Protein AF-K9VTH2-F1 (afdb_monomer_lite)

Radius of gyration: 32.6 Å; chains: 1; bounding box: 68×69×77 Å

Structure (mmCIF, N/CA/C/O backbone):
data_AF-K9VTH2-F1
#
_entry.id   AF-K9VTH2-F1
#
loop_
_atom_site.group_PDB
_atom_site.id
_atom_site.type_symbol
_atom_site.label_atom_id
_atom_site.label_alt_id
_atom_site.label_comp_id
_atom_site.label_asym_id
_atom_site.label_entity_id
_atom_site.label_seq_id
_atom_site.pdbx_PDB_ins_code
_atom_site.Cartn_x
_atom_site.Cartn_y
_atom_site.Cartn_z
_atom_site.occupancy
_atom_site.B_iso_or_equiv
_atom_site.auth_seq_id
_atom_site.auth_comp_id
_atom_site.auth_asym_id
_atom_site.auth_atom_id
_atom_site.pdbx_PDB_model_num
ATOM 1 N N . MET A 1 1 ? 12.287 -15.071 36.350 1.00 42.66 1 MET A N 1
ATOM 2 C CA . MET A 1 1 ? 11.070 -15.326 35.559 1.00 42.66 1 MET A CA 1
ATOM 3 C C . MET A 1 1 ? 11.214 -14.499 34.303 1.00 42.66 1 MET A C 1
ATOM 5 O O . MET A 1 1 ? 11.153 -13.283 34.395 1.00 42.66 1 MET A O 1
ATOM 9 N N . SER A 1 2 ? 11.591 -15.133 33.197 1.00 47.66 2 SER A N 1
ATOM 10 C CA . SER A 1 2 ? 11.733 -14.452 31.912 1.00 47.66 2 SER A CA 1
ATOM 11 C C . SER A 1 2 ? 10.401 -14.589 31.190 1.00 47.66 2 SER A C 1
ATOM 13 O O . SER A 1 2 ? 10.044 -15.702 30.808 1.00 47.66 2 SER A O 1
ATOM 15 N N . ASP A 1 3 ? 9.664 -13.488 31.058 1.00 52.22 3 ASP A N 1
ATOM 16 C CA . ASP A 1 3 ? 8.477 -13.422 30.209 1.00 52.22 3 ASP A CA 1
ATOM 17 C C . ASP A 1 3 ? 8.924 -13.571 28.755 1.00 52.22 3 ASP A C 1
ATOM 19 O O . ASP A 1 3 ? 9.390 -12.627 28.111 1.00 52.22 3 ASP A O 1
ATOM 23 N N . ASN A 1 4 ? 8.836 -14.798 28.250 1.00 54.97 4 ASN A N 1
ATOM 24 C CA . ASN A 1 4 ? 9.002 -15.089 26.840 1.00 54.97 4 ASN A CA 1
ATOM 25 C C . ASN A 1 4 ? 7.705 -14.644 26.153 1.00 54.97 4 ASN A C 1
ATOM 27 O O . ASN A 1 4 ? 6.733 -15.389 26.071 1.00 54.97 4 ASN A O 1
ATOM 31 N N . ASN A 1 5 ? 7.651 -13.370 25.763 1.00 57.94 5 ASN A N 1
ATOM 32 C CA . ASN A 1 5 ? 6.557 -12.824 24.970 1.00 57.94 5 ASN A CA 1
ATOM 33 C C . ASN A 1 5 ? 6.723 -13.346 23.536 1.00 57.94 5 ASN A C 1
ATOM 35 O O . ASN A 1 5 ? 7.287 -12.664 22.674 1.00 57.94 5 ASN A O 1
ATOM 39 N N . ASP A 1 6 ? 6.342 -14.607 23.330 1.00 64.50 6 ASP A N 1
ATOM 40 C CA . ASP A 1 6 ? 6.371 -15.277 22.036 1.00 64.50 6 ASP A CA 1
ATOM 41 C C . ASP A 1 6 ? 5.442 -14.514 21.091 1.00 64.50 6 ASP A C 1
ATOM 43 O O . ASP A 1 6 ? 4.217 -14.600 21.158 1.00 64.50 6 ASP A O 1
ATOM 47 N N . LYS A 1 7 ? 6.043 -13.684 20.234 1.00 79.69 7 LYS A N 1
ATOM 48 C CA . LYS A 1 7 ? 5.313 -12.922 19.226 1.00 79.69 7 LYS A CA 1
ATOM 49 C C . LYS A 1 7 ? 4.701 -13.914 18.251 1.00 79.69 7 LYS A C 1
ATOM 51 O O . LYS A 1 7 ? 5.417 -14.592 17.517 1.00 79.69 7 LYS A O 1
ATOM 56 N N . GLU A 1 8 ? 3.378 -13.985 18.244 1.00 85.94 8 GLU A N 1
ATOM 57 C CA . GLU A 1 8 ? 2.646 -14.802 17.291 1.00 85.94 8 GLU A CA 1
ATOM 58 C C . GLU A 1 8 ? 2.930 -14.307 15.866 1.00 85.94 8 GLU A C 1
ATOM 60 O O . GLU A 1 8 ? 2.750 -13.131 15.533 1.00 85.94 8 GLU A O 1
ATOM 65 N N . HIS A 1 9 ? 3.427 -15.210 15.024 1.00 84.88 9 HIS A N 1
ATOM 66 C CA . HIS A 1 9 ? 3.698 -14.934 13.622 1.00 84.88 9 HIS A CA 1
ATOM 67 C C . HIS A 1 9 ? 2.533 -15.436 12.774 1.00 84.88 9 HIS A C 1
ATOM 69 O O . HIS A 1 9 ? 2.236 -16.627 12.760 1.00 84.88 9 HIS A O 1
ATOM 75 N N . ILE A 1 10 ? 1.914 -14.533 12.017 1.00 88.94 10 ILE A N 1
ATOM 76 C CA . ILE A 1 10 ? 0.899 -14.887 11.023 1.00 88.94 10 ILE A CA 1
ATOM 77 C C . ILE A 1 10 ? 1.591 -15.009 9.664 1.00 88.94 10 ILE A C 1
ATOM 79 O O . ILE A 1 10 ? 2.158 -14.034 9.167 1.00 88.94 10 ILE A O 1
ATOM 83 N N . ASP A 1 11 ? 1.542 -16.201 9.066 1.00 89.25 11 ASP A N 1
ATOM 84 C CA . ASP A 1 11 ? 2.015 -16.431 7.698 1.00 89.25 11 ASP A CA 1
ATOM 85 C C . ASP A 1 11 ? 0.850 -16.337 6.704 1.00 89.25 11 ASP A C 1
ATOM 87 O O . ASP A 1 11 ? -0.188 -16.981 6.860 1.00 89.25 11 ASP A O 1
ATOM 91 N N . PHE A 1 12 ? 1.034 -15.531 5.660 1.00 87.50 12 PHE A N 1
ATOM 92 C CA . PHE A 1 12 ? 0.091 -15.383 4.558 1.00 87.50 12 PHE A CA 1
ATOM 93 C C . PHE A 1 12 ? 0.833 -15.578 3.238 1.00 87.50 12 PHE A C 1
ATOM 95 O O . PHE A 1 12 ? 1.715 -14.795 2.871 1.00 87.50 12 PHE A O 1
ATOM 102 N N . ARG A 1 13 ? 0.449 -16.618 2.490 1.00 89.88 13 ARG A N 1
ATOM 103 C CA . ARG A 1 13 ? 1.102 -16.987 1.233 1.00 89.88 13 ARG A CA 1
ATOM 104 C C . ARG A 1 13 ? 0.181 -16.763 0.041 1.00 89.88 13 ARG A C 1
ATOM 106 O O . ARG A 1 13 ? -0.764 -17.513 -0.174 1.00 89.88 13 ARG A O 1
ATOM 113 N N . LEU A 1 14 ? 0.535 -15.790 -0.794 1.00 87.12 14 LEU A N 1
ATOM 114 C CA . LEU A 1 14 ? -0.140 -15.507 -2.058 1.00 87.12 14 LEU A CA 1
ATOM 115 C C . LEU A 1 14 ? 0.760 -15.887 -3.241 1.00 87.12 14 LEU A C 1
ATOM 117 O O . LEU A 1 14 ? 1.930 -15.507 -3.289 1.00 87.12 14 LEU A O 1
ATOM 121 N N . ARG A 1 15 ? 0.218 -16.635 -4.208 1.00 90.75 15 ARG A N 1
ATOM 122 C CA . ARG A 1 15 ? 0.888 -16.948 -5.481 1.00 90.75 15 ARG A CA 1
ATOM 123 C C . ARG A 1 15 ? 0.076 -16.348 -6.623 1.00 90.75 15 ARG A C 1
ATOM 125 O O . ARG A 1 15 ? -1.057 -16.760 -6.838 1.00 90.75 15 ARG A O 1
ATOM 132 N N . LEU A 1 16 ? 0.664 -15.404 -7.353 1.00 89.12 16 LEU A N 1
ATOM 133 C CA . LEU A 1 16 ? 0.041 -14.761 -8.511 1.00 89.12 16 LEU A CA 1
ATOM 134 C C . LEU A 1 16 ? 0.778 -15.161 -9.791 1.00 89.12 16 LEU A C 1
ATOM 136 O O . LEU A 1 16 ? 2.008 -15.166 -9.829 1.00 89.12 16 LEU A O 1
ATOM 140 N N . ARG A 1 17 ? 0.018 -15.489 -10.837 1.00 93.12 17 ARG A N 1
ATOM 141 C CA . ARG A 1 17 ? 0.509 -15.677 -12.207 1.00 93.12 17 ARG A CA 1
ATOM 142 C C . ARG A 1 17 ? -0.405 -14.891 -13.131 1.00 93.12 17 ARG A C 1
ATOM 144 O O . ARG A 1 17 ? -1.566 -15.252 -13.275 1.00 93.12 17 ARG A O 1
ATOM 151 N N . LEU A 1 18 ? 0.114 -13.813 -13.704 1.00 93.81 18 LEU A N 1
ATOM 152 C CA . LEU A 1 18 ? -0.629 -12.919 -14.588 1.00 93.81 18 LEU A CA 1
ATOM 153 C C . LEU A 1 18 ? 0.081 -12.841 -15.937 1.00 93.81 18 LEU A C 1
ATOM 155 O O . LEU A 1 18 ? 1.290 -13.069 -16.023 1.00 93.81 18 LEU A O 1
ATOM 159 N N . LEU A 1 19 ? -0.678 -12.536 -16.985 1.00 94.38 19 LEU A N 1
ATOM 160 C CA . LEU A 1 19 ? -0.121 -12.315 -18.314 1.00 94.38 19 LEU A CA 1
ATOM 161 C C . LEU A 1 19 ? 0.687 -11.012 -18.311 1.00 94.38 19 LEU A C 1
ATOM 163 O O . LEU A 1 19 ? 0.231 -9.993 -17.801 1.00 94.38 19 LEU A O 1
ATOM 167 N N . ALA A 1 20 ? 1.892 -11.035 -18.883 1.00 92.56 20 ALA A N 1
ATOM 168 C CA . ALA A 1 20 ? 2.832 -9.913 -18.800 1.00 92.56 20 ALA A CA 1
ATOM 169 C C . ALA A 1 20 ? 2.332 -8.627 -19.485 1.00 92.56 20 ALA A C 1
ATOM 171 O O . ALA A 1 20 ? 2.772 -7.534 -19.141 1.00 92.56 20 ALA A O 1
ATOM 172 N N . ASN A 1 21 ? 1.419 -8.756 -20.448 1.00 95.12 21 ASN A N 1
ATOM 173 C CA . ASN A 1 21 ? 0.879 -7.655 -21.240 1.00 95.12 21 ASN A CA 1
ATOM 174 C C . ASN A 1 21 ? -0.372 -6.995 -20.632 1.00 95.12 21 ASN A C 1
ATOM 176 O O . ASN A 1 21 ? -0.936 -6.105 -21.265 1.00 95.12 21 ASN A O 1
ATOM 180 N N . THR A 1 22 ? -0.819 -7.403 -19.440 1.00 97.69 22 THR A N 1
ATOM 181 C CA . THR A 1 22 ? -1.899 -6.702 -18.727 1.00 97.69 22 THR A CA 1
ATOM 182 C C . THR A 1 22 ? -1.333 -5.654 -17.775 1.00 97.69 22 THR A C 1
ATOM 184 O O . THR A 1 22 ? -0.158 -5.700 -17.402 1.00 97.69 22 THR A O 1
ATOM 187 N N . HIS A 1 23 ? -2.167 -4.706 -17.343 1.00 96.94 23 HIS A N 1
ATOM 188 C CA . HIS A 1 23 ? -1.759 -3.695 -16.363 1.00 96.94 23 HIS A CA 1
ATOM 189 C C . HIS A 1 23 ? -1.250 -4.330 -15.063 1.00 96.94 23 HIS A C 1
ATOM 191 O O . HIS A 1 23 ? -0.242 -3.895 -14.507 1.00 96.94 23 HIS A O 1
ATOM 197 N N . GLU A 1 24 ? -1.890 -5.404 -14.611 1.00 96.12 24 GLU A N 1
ATOM 198 C CA . GLU A 1 24 ? -1.469 -6.153 -13.432 1.00 96.12 24 GLU A CA 1
ATOM 199 C C . GLU A 1 24 ? -0.143 -6.888 -13.673 1.00 96.12 24 GLU A C 1
ATOM 201 O O . GLU A 1 24 ? 0.712 -6.916 -12.787 1.00 96.12 24 GLU A O 1
ATOM 206 N N . GLY A 1 25 ? 0.067 -7.434 -14.877 1.00 96.75 25 GLY A N 1
ATOM 207 C CA . GLY A 1 25 ? 1.342 -8.022 -15.292 1.00 96.75 25 GLY A CA 1
ATOM 208 C C . GLY A 1 25 ? 2.498 -7.020 -15.251 1.00 96.75 25 GLY A C 1
ATOM 209 O O . GLY A 1 25 ? 3.578 -7.339 -14.743 1.00 96.75 25 GLY A O 1
ATOM 210 N N . VAL A 1 26 ? 2.259 -5.783 -15.698 1.00 97.12 26 VAL A N 1
ATOM 211 C CA . VAL A 1 26 ? 3.229 -4.679 -15.604 1.00 97.12 26 VAL A CA 1
ATOM 212 C C . VAL A 1 26 ? 3.534 -4.343 -14.141 1.00 97.12 26 VAL A C 1
ATOM 214 O O . VAL A 1 26 ? 4.705 -4.216 -13.779 1.00 97.12 26 VAL A O 1
ATOM 217 N N . VAL A 1 27 ? 2.517 -4.268 -13.275 1.00 96.12 27 VAL A N 1
ATOM 218 C CA . VAL A 1 27 ? 2.705 -4.026 -11.832 1.00 96.12 27 VAL A CA 1
ATOM 219 C C . VAL A 1 27 ? 3.523 -5.143 -11.180 1.00 96.12 27 VAL A C 1
ATOM 221 O O . VAL A 1 27 ? 4.469 -4.856 -10.446 1.00 96.12 27 VAL A O 1
ATOM 224 N N . LEU A 1 28 ? 3.212 -6.412 -11.462 1.00 95.31 28 LEU A N 1
ATOM 225 C CA . LEU A 1 28 ? 3.972 -7.542 -10.919 1.00 95.31 28 LEU A CA 1
ATOM 226 C C . LEU A 1 28 ? 5.415 -7.567 -11.426 1.00 95.31 28 LEU A C 1
ATOM 228 O O . LEU A 1 28 ? 6.326 -7.883 -10.656 1.00 95.31 28 LEU A O 1
ATOM 232 N N . SER A 1 29 ? 5.636 -7.201 -12.689 1.00 95.56 29 SER A N 1
ATOM 233 C CA . SER A 1 29 ? 6.977 -7.092 -13.268 1.00 95.56 29 SER A CA 1
ATOM 234 C C . SER A 1 29 ? 7.784 -5.987 -12.584 1.00 95.56 29 SER A C 1
ATOM 236 O O . SER A 1 29 ? 8.916 -6.227 -12.164 1.00 95.56 29 SER A O 1
ATOM 238 N N . TYR A 1 30 ? 7.177 -4.812 -12.380 1.00 95.75 30 TYR A N 1
ATOM 239 C CA . TYR A 1 30 ? 7.782 -3.708 -11.632 1.00 95.75 30 TYR A CA 1
ATOM 240 C C . TYR A 1 30 ? 8.120 -4.112 -10.194 1.00 95.75 30 TYR A C 1
ATOM 242 O O . TYR A 1 30 ? 9.241 -3.903 -9.741 1.00 95.75 30 TYR A O 1
ATOM 250 N N . LEU A 1 31 ? 7.185 -4.740 -9.476 1.00 94.94 31 LEU A N 1
ATOM 251 C CA . LEU A 1 31 ? 7.437 -5.211 -8.115 1.00 94.94 31 LEU A CA 1
ATOM 252 C C . LEU A 1 31 ? 8.587 -6.220 -8.086 1.00 94.94 31 LEU A C 1
ATOM 254 O O . LEU A 1 31 ? 9.454 -6.117 -7.222 1.00 94.94 31 LEU A O 1
ATOM 258 N N . SER A 1 32 ? 8.636 -7.148 -9.040 1.00 93.00 32 SER A N 1
ATOM 259 C CA . SER A 1 32 ? 9.702 -8.153 -9.124 1.00 93.00 32 SER A CA 1
ATOM 260 C C . SER A 1 32 ? 11.079 -7.528 -9.376 1.00 93.00 32 SER A C 1
ATOM 262 O O . SER A 1 32 ? 12.071 -8.010 -8.831 1.00 93.00 32 SER A O 1
ATOM 264 N N . SER A 1 33 ? 11.151 -6.424 -10.130 1.00 96.31 33 SER A N 1
ATOM 265 C CA . SER A 1 33 ? 12.417 -5.742 -10.428 1.00 96.31 33 SER A CA 1
ATOM 266 C C . SER A 1 33 ? 13.004 -4.963 -9.243 1.00 96.31 33 SER A C 1
ATOM 268 O O . SER A 1 33 ? 14.193 -4.662 -9.256 1.00 96.31 33 SER A O 1
ATOM 270 N N . GLN A 1 34 ? 12.206 -4.628 -8.221 1.00 93.88 34 GLN A N 1
ATOM 271 C CA . GLN A 1 34 ? 12.678 -3.913 -7.020 1.00 93.88 34 GLN A CA 1
ATOM 272 C C . GLN A 1 34 ? 13.385 -4.830 -6.002 1.00 93.88 34 GLN A C 1
ATOM 274 O O . GLN A 1 34 ? 14.014 -4.349 -5.060 1.00 93.88 34 GLN A O 1
ATOM 279 N N . GLY A 1 35 ? 13.283 -6.151 -6.173 1.00 94.12 35 GLY A N 1
ATOM 280 C CA . GLY A 1 35 ? 13.799 -7.138 -5.227 1.00 94.12 35 GLY A CA 1
ATOM 281 C C . GLY A 1 35 ? 12.863 -7.384 -4.039 1.00 94.12 35 GLY A C 1
ATOM 282 O O . GLY A 1 35 ? 12.140 -6.504 -3.576 1.00 94.12 35 GLY A O 1
ATOM 283 N N . SER A 1 36 ? 12.905 -8.606 -3.500 1.00 91.94 36 SER A N 1
ATOM 284 C CA . SER A 1 36 ? 11.861 -9.148 -2.615 1.00 91.94 36 SER A CA 1
ATOM 285 C C . SER A 1 36 ? 11.551 -8.316 -1.371 1.00 91.94 36 SER A C 1
ATOM 287 O O . SER A 1 36 ? 10.427 -8.364 -0.879 1.00 91.94 36 SER A O 1
ATOM 289 N N . ARG A 1 37 ? 12.535 -7.598 -0.819 1.00 94.19 37 ARG A N 1
ATOM 290 C CA . ARG A 1 37 ? 12.334 -6.751 0.364 1.00 94.19 37 ARG A CA 1
ATOM 291 C C . ARG A 1 37 ? 11.527 -5.501 0.013 1.00 94.19 37 ARG A C 1
ATOM 293 O O . ARG A 1 37 ? 10.475 -5.287 0.601 1.00 94.19 37 ARG A O 1
ATOM 300 N N . ALA A 1 38 ? 11.971 -4.739 -0.986 1.00 94.69 38 ALA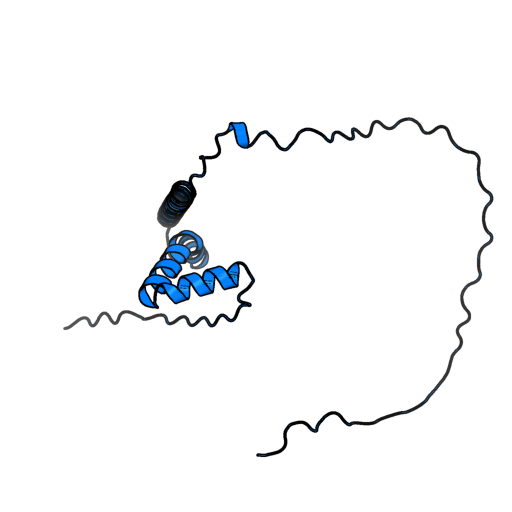 A N 1
ATOM 301 C CA . ALA A 1 38 ? 11.307 -3.506 -1.398 1.00 94.69 38 ALA A CA 1
ATOM 302 C C . ALA A 1 38 ? 9.885 -3.765 -1.922 1.00 94.69 38 ALA A C 1
ATOM 304 O O . ALA A 1 38 ? 8.963 -3.019 -1.596 1.00 94.69 38 ALA A O 1
ATOM 305 N N . SER A 1 39 ? 9.671 -4.856 -2.667 1.00 94.06 39 SER A N 1
ATOM 306 C CA . SER A 1 39 ? 8.328 -5.238 -3.125 1.00 94.06 39 SER A CA 1
ATOM 307 C C . SER A 1 39 ? 7.390 -5.526 -1.953 1.00 94.06 39 SER A C 1
ATOM 309 O O . SER A 1 39 ? 6.243 -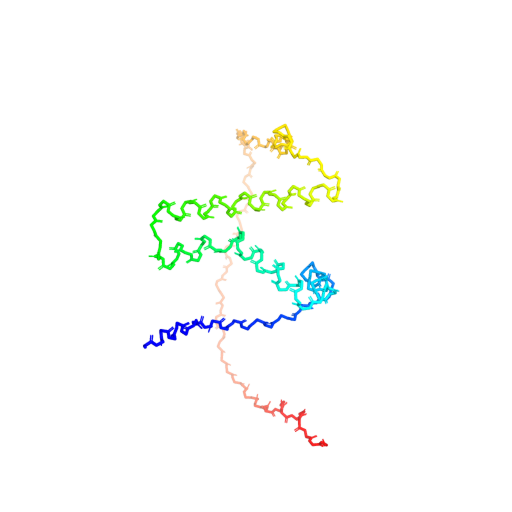5.087 -1.967 1.00 94.06 39 SER A O 1
ATOM 311 N N . LYS A 1 40 ? 7.868 -6.251 -0.928 1.00 94.12 40 LYS A N 1
ATOM 312 C CA . LYS A 1 40 ? 7.083 -6.543 0.281 1.00 94.12 40 LYS A CA 1
ATOM 313 C C . LYS A 1 40 ? 6.735 -5.269 1.035 1.00 94.12 40 LYS A C 1
ATOM 315 O O . LYS A 1 40 ? 5.583 -5.112 1.423 1.00 94.12 40 LYS A O 1
ATOM 320 N N . ASP A 1 41 ? 7.692 -4.360 1.191 1.00 95.50 41 ASP A N 1
ATOM 321 C CA . ASP A 1 41 ? 7.464 -3.088 1.875 1.00 95.50 41 ASP A CA 1
ATOM 322 C C . ASP A 1 41 ? 6.394 -2.254 1.148 1.00 95.50 41 ASP A C 1
ATOM 324 O O . ASP A 1 41 ? 5.469 -1.752 1.787 1.00 95.50 41 ASP A O 1
ATOM 328 N N . LEU A 1 42 ? 6.440 -2.192 -0.190 1.00 95.00 42 LEU A N 1
ATOM 329 C CA . LEU A 1 42 ? 5.415 -1.523 -1.002 1.00 95.00 42 LEU A CA 1
ATOM 330 C C . LEU A 1 42 ? 4.031 -2.171 -0.865 1.00 95.00 42 LEU A C 1
ATOM 332 O O . LEU A 1 42 ? 3.035 -1.465 -0.697 1.00 95.00 42 LEU A O 1
ATOM 336 N N . ILE A 1 43 ? 3.957 -3.505 -0.919 1.00 95.06 43 ILE A N 1
ATOM 337 C CA . ILE A 1 43 ? 2.695 -4.243 -0.753 1.00 95.06 43 ILE A CA 1
ATOM 338 C C . ILE A 1 43 ? 2.115 -3.980 0.640 1.00 95.06 43 ILE A C 1
ATOM 340 O O . ILE A 1 43 ? 0.942 -3.634 0.760 1.00 95.06 43 ILE A O 1
ATOM 344 N N . LEU A 1 44 ? 2.931 -4.091 1.691 1.00 95.62 44 LEU A N 1
ATOM 345 C CA . LEU A 1 44 ? 2.499 -3.838 3.065 1.00 95.62 44 LEU A CA 1
ATOM 346 C C . LEU A 1 44 ? 2.042 -2.393 3.259 1.00 95.62 44 LEU A C 1
ATOM 348 O O . LEU A 1 44 ? 1.050 -2.159 3.946 1.00 95.62 44 LEU A O 1
ATOM 352 N N . GLN A 1 45 ? 2.716 -1.427 2.635 1.00 96.12 45 GLN A N 1
ATOM 353 C CA . GLN A 1 45 ? 2.287 -0.034 2.670 1.00 96.12 45 GLN A CA 1
ATOM 354 C C . GLN A 1 45 ? 0.903 0.138 2.029 1.00 96.12 45 GLN A C 1
ATOM 356 O O . GLN A 1 4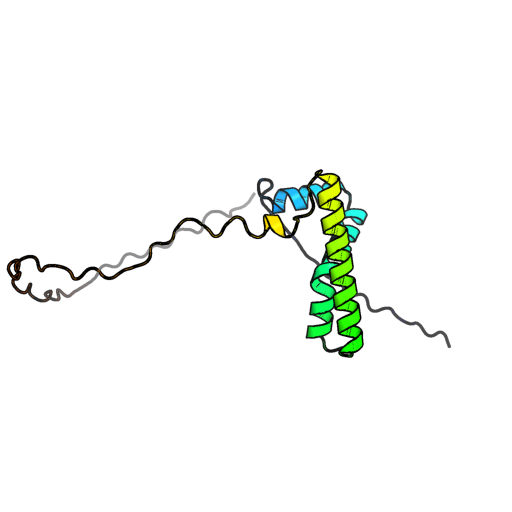5 ? 0.042 0.786 2.619 1.00 96.12 45 GLN A O 1
ATOM 361 N N . PHE A 1 46 ? 0.654 -0.477 0.869 1.00 96.31 46 PHE A N 1
ATOM 362 C CA . PHE A 1 46 ? -0.660 -0.428 0.221 1.00 96.31 46 PHE A CA 1
ATOM 363 C C . PHE A 1 46 ? -1.752 -1.086 1.071 1.00 96.31 46 PHE A C 1
ATOM 365 O O . PHE A 1 46 ? -2.821 -0.508 1.260 1.00 96.31 46 PHE A O 1
ATOM 372 N N . LEU A 1 47 ? -1.473 -2.261 1.641 1.00 96.50 47 LEU A N 1
ATOM 373 C CA . LEU A 1 47 ? -2.408 -2.944 2.535 1.00 96.50 47 LEU A CA 1
ATOM 374 C C . LEU A 1 47 ? -2.734 -2.094 3.770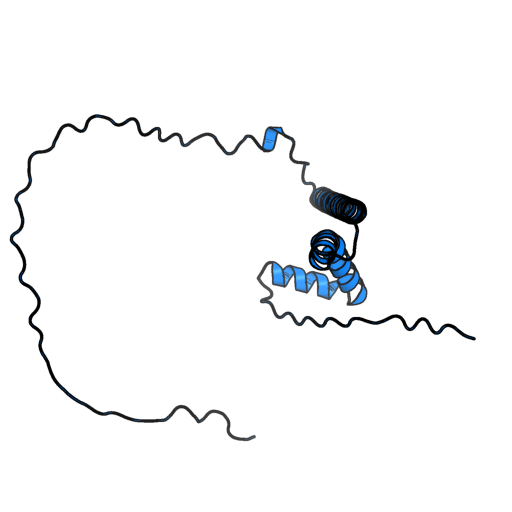 1.00 96.50 47 LEU A C 1
ATOM 376 O O . LEU A 1 47 ? -3.890 -2.037 4.178 1.00 96.50 47 LEU A O 1
ATOM 380 N N . ARG A 1 48 ? -1.754 -1.378 4.333 1.00 96.44 48 ARG A N 1
ATOM 381 C CA . ARG A 1 48 ? -2.000 -0.450 5.446 1.00 96.44 48 ARG A CA 1
ATOM 382 C C . ARG A 1 48 ? -2.915 0.703 5.045 1.00 96.44 48 ARG A C 1
ATOM 384 O O . ARG A 1 48 ? -3.881 0.959 5.744 1.00 96.44 48 ARG A O 1
ATOM 391 N N . MET A 1 49 ? -2.650 1.347 3.910 1.00 97.56 49 MET A N 1
ATOM 392 C CA . MET A 1 49 ? -3.440 2.500 3.452 1.00 97.56 49 MET A CA 1
ATOM 393 C C . MET A 1 49 ? -4.871 2.133 3.036 1.00 97.56 49 MET A C 1
ATOM 395 O O . MET A 1 49 ? -5.769 2.957 3.159 1.00 97.56 49 MET A O 1
ATOM 399 N N . CYS A 1 50 ? -5.092 0.924 2.513 1.00 97.19 50 CYS A N 1
ATOM 400 C CA . CYS A 1 50 ? -6.367 0.573 1.878 1.00 97.19 50 CYS A CA 1
ATOM 401 C C . CYS A 1 50 ? -7.184 -0.473 2.648 1.00 97.19 50 CYS A C 1
ATOM 403 O O . CYS A 1 50 ? -8.404 -0.511 2.512 1.00 97.19 50 CYS A O 1
ATOM 405 N N . VAL A 1 51 ? -6.533 -1.358 3.409 1.00 97.75 51 VAL A N 1
ATOM 406 C CA . VAL A 1 51 ? -7.164 -2.575 3.954 1.00 97.75 51 VAL A CA 1
ATOM 407 C C . VAL A 1 51 ? -7.180 -2.587 5.481 1.00 97.75 51 VAL A C 1
ATOM 409 O O . VAL A 1 51 ? -8.149 -3.069 6.060 1.00 97.75 51 VAL A O 1
ATOM 412 N N . LEU A 1 52 ? -6.166 -2.028 6.148 1.00 97.56 52 LEU A N 1
ATOM 413 C CA . LEU A 1 52 ? -6.064 -2.020 7.614 1.00 97.56 52 LEU A CA 1
ATOM 414 C C . LEU A 1 52 ? -7.323 -1.513 8.347 1.00 97.56 52 LEU A C 1
ATOM 416 O O . LEU A 1 52 ? -7.798 -2.236 9.225 1.00 97.56 52 LEU A O 1
ATOM 420 N N . PRO A 1 53 ? -7.920 -0.350 8.003 1.00 97.88 53 PRO A N 1
ATOM 421 C CA . PRO A 1 53 ? -9.126 0.109 8.695 1.00 97.88 53 PRO A CA 1
ATOM 422 C C . PRO A 1 53 ? -10.313 -0.839 8.479 1.00 97.88 53 PRO A C 1
ATOM 424 O O . PRO A 1 53 ? -11.112 -1.053 9.387 1.00 97.88 53 PRO A O 1
ATOM 427 N N . LEU A 1 54 ? -10.417 -1.466 7.302 1.00 98.06 54 LEU A N 1
ATOM 428 C CA . LEU A 1 54 ? -11.470 -2.443 7.014 1.00 98.06 54 LEU A CA 1
ATOM 429 C C . LEU A 1 54 ? -11.276 -3.727 7.828 1.00 98.06 54 LEU A C 1
ATOM 431 O O . LEU A 1 54 ? -12.246 -4.269 8.353 1.00 98.06 54 LEU A O 1
ATOM 435 N N . ALA A 1 55 ? -10.027 -4.177 7.971 1.00 97.88 55 ALA A N 1
ATOM 436 C CA . ALA A 1 55 ? -9.685 -5.355 8.755 1.00 97.88 55 ALA A CA 1
ATOM 437 C C . ALA A 1 55 ? -10.030 -5.165 10.241 1.00 97.88 55 ALA A C 1
ATOM 439 O O . ALA A 1 55 ? -10.688 -6.029 10.817 1.00 97.88 55 ALA A O 1
ATOM 440 N N . HIS A 1 56 ? -9.671 -4.023 10.839 1.00 98.19 56 HIS A N 1
ATOM 441 C CA . HIS A 1 56 ? -10.043 -3.709 12.225 1.00 98.19 56 HIS A CA 1
ATOM 442 C C . HIS A 1 56 ? -11.555 -3.572 12.407 1.00 98.19 56 HIS A C 1
ATOM 444 O O . HIS A 1 56 ? -12.121 -4.140 13.338 1.00 98.19 56 HIS A O 1
ATOM 450 N N . LYS A 1 57 ? -12.239 -2.904 11.468 1.00 98.00 57 LYS A N 1
ATOM 451 C CA . LYS A 1 57 ? -13.703 -2.801 11.495 1.00 98.00 57 LYS A CA 1
ATOM 452 C C . LYS A 1 57 ? -14.381 -4.173 11.468 1.00 98.00 57 LYS A C 1
ATOM 454 O O . LYS A 1 57 ? -15.355 -4.384 12.180 1.00 98.00 57 LYS A O 1
ATOM 459 N N . GLN A 1 58 ? -13.890 -5.093 10.638 1.00 98.12 58 GLN A N 1
ATOM 460 C CA . GLN A 1 58 ? -14.444 -6.444 10.534 1.00 98.12 58 GLN A CA 1
ATOM 461 C C . GLN A 1 58 ? -14.121 -7.299 11.763 1.00 98.12 58 GLN A C 1
ATOM 463 O O . GLN A 1 58 ? -14.950 -8.101 12.185 1.00 98.12 58 GLN A O 1
ATOM 468 N N . LYS A 1 59 ? -12.916 -7.147 12.317 1.00 97.50 59 LYS A N 1
ATOM 469 C CA . LYS A 1 59 ? -12.475 -7.887 13.499 1.00 97.50 59 LYS A CA 1
ATOM 470 C C . LYS A 1 59 ? -13.180 -7.412 14.775 1.00 97.50 59 LYS A C 1
ATOM 472 O O . LYS A 1 59 ? -13.372 -8.222 15.676 1.00 97.50 59 LYS A O 1
ATOM 477 N N . GLY A 1 60 ? -13.580 -6.138 14.835 1.00 96.94 60 GLY A N 1
ATOM 478 C CA . GLY A 1 60 ? -14.262 -5.547 15.988 1.00 96.94 60 GLY A CA 1
ATOM 479 C C . GLY A 1 60 ? -13.366 -5.450 17.223 1.00 96.94 60 GLY A C 1
ATOM 480 O O . GLY A 1 60 ? -13.856 -5.564 18.341 1.00 96.94 60 GLY A O 1
ATOM 481 N N . ASP A 1 61 ? -12.051 -5.310 17.023 1.00 96.69 61 ASP A N 1
ATOM 482 C CA . ASP A 1 61 ? -11.051 -5.320 18.095 1.00 96.69 61 ASP A CA 1
ATOM 483 C C . ASP A 1 61 ? -10.676 -3.931 18.628 1.00 96.69 61 ASP A C 1
ATOM 485 O O . ASP A 1 61 ? -9.883 -3.847 19.562 1.00 96.69 61 ASP A O 1
ATOM 489 N N . LEU A 1 62 ? -11.242 -2.863 18.061 1.00 97.19 62 LEU A N 1
ATOM 490 C CA . LEU A 1 62 ? -10.973 -1.472 18.431 1.00 97.19 62 LEU A CA 1
ATOM 491 C C . LEU A 1 62 ? -12.259 -0.728 18.794 1.00 97.19 62 LEU A C 1
ATOM 493 O O . LEU A 1 62 ? -13.341 -1.077 18.317 1.00 97.19 62 LEU A O 1
ATOM 497 N N . SER A 1 63 ? -12.120 0.333 19.592 1.00 98.12 63 SER A N 1
ATOM 498 C CA . SER A 1 63 ? -13.191 1.314 19.806 1.00 98.12 63 SER A CA 1
ATOM 499 C C . SER A 1 63 ? -13.489 2.126 18.537 1.00 98.12 63 SER A C 1
ATOM 501 O O . SER A 1 63 ? -12.667 2.208 17.618 1.00 98.12 63 SER A O 1
ATOM 503 N N . ASP A 1 64 ? -14.659 2.767 18.493 1.00 98.06 64 ASP A N 1
ATOM 504 C CA . ASP A 1 64 ? -15.068 3.605 17.360 1.00 98.06 64 ASP A CA 1
ATOM 505 C C . ASP A 1 64 ? -14.107 4.787 17.144 1.00 98.06 64 ASP A C 1
ATOM 507 O O . ASP A 1 64 ? -13.770 5.127 16.004 1.00 98.06 64 ASP A O 1
ATOM 511 N N . GLU A 1 65 ? -13.619 5.396 18.227 1.00 98.25 65 GLU A N 1
ATOM 512 C CA . GLU A 1 65 ? -12.636 6.478 18.183 1.00 98.25 65 GLU A CA 1
ATOM 513 C C . GLU A 1 65 ? -11.291 6.017 17.604 1.00 98.25 65 GLU A C 1
ATOM 515 O O . GLU A 1 65 ? -10.753 6.678 16.711 1.00 98.25 65 GLU A O 1
ATOM 520 N N . GLU A 1 66 ? -10.760 4.880 18.061 1.00 98.25 66 GLU A N 1
ATOM 521 C CA . GLU A 1 66 ? -9.505 4.313 17.543 1.00 98.25 66 GLU A CA 1
ATOM 522 C C . GLU A 1 66 ? -9.631 3.935 16.065 1.00 98.25 66 GLU A C 1
ATOM 524 O O . GLU A 1 66 ? -8.760 4.263 15.254 1.00 98.25 66 GLU A O 1
ATOM 529 N N . LEU A 1 67 ? -10.748 3.307 15.687 1.00 98.44 67 LEU A N 1
ATOM 530 C CA . LEU A 1 67 ? -11.019 2.948 14.300 1.00 98.44 67 LEU A CA 1
ATOM 531 C C . LEU A 1 67 ? -11.081 4.190 13.401 1.00 98.44 67 LEU A C 1
ATOM 533 O O . LEU A 1 67 ? -10.554 4.175 12.284 1.00 98.44 67 LEU A O 1
ATOM 537 N N . LYS A 1 68 ? -11.690 5.281 13.885 1.00 98.44 68 LYS A N 1
ATOM 538 C CA . LYS A 1 68 ? -11.745 6.558 13.165 1.00 98.44 68 LYS A CA 1
ATOM 539 C C . LYS A 1 68 ? -10.353 7.152 12.956 1.00 98.44 68 LYS A C 1
ATOM 541 O O . LYS A 1 68 ? -10.085 7.652 11.864 1.00 98.44 68 LYS A O 1
ATOM 546 N N . ILE A 1 69 ? -9.479 7.085 13.960 1.00 98.38 69 ILE A N 1
ATOM 547 C CA . ILE A 1 69 ? -8.090 7.555 13.846 1.00 98.38 69 ILE A CA 1
ATOM 548 C C . ILE A 1 69 ? -7.352 6.758 12.766 1.00 98.38 69 ILE A C 1
ATOM 550 O O . ILE A 1 69 ? -6.839 7.354 11.821 1.00 98.38 69 ILE A O 1
ATOM 554 N N . ILE A 1 70 ? -7.387 5.423 12.831 1.00 98.25 70 ILE A N 1
ATOM 555 C CA . ILE A 1 70 ? -6.718 4.561 11.839 1.00 98.25 70 ILE A CA 1
ATOM 556 C C . ILE A 1 70 ? -7.258 4.814 10.428 1.00 98.25 70 ILE A C 1
ATOM 558 O O . ILE A 1 70 ? -6.492 4.846 9.461 1.00 98.25 70 ILE A O 1
ATOM 562 N N . ALA A 1 71 ? -8.573 5.001 10.285 1.00 98.25 71 ALA A N 1
ATOM 563 C CA . ALA A 1 71 ? -9.183 5.306 8.997 1.00 98.25 71 ALA A CA 1
ATOM 564 C C . ALA A 1 71 ? -8.699 6.651 8.431 1.00 98.25 71 ALA A C 1
ATOM 566 O O . ALA A 1 71 ? -8.368 6.720 7.248 1.00 98.25 71 ALA A O 1
ATOM 567 N N . LEU A 1 72 ? -8.612 7.696 9.262 1.00 98.38 72 LEU A N 1
ATOM 568 C CA . LEU A 1 72 ? -8.099 9.006 8.848 1.00 98.38 72 LEU A CA 1
ATOM 569 C C . LEU A 1 72 ? -6.627 8.932 8.430 1.00 98.38 72 LEU A C 1
ATOM 571 O O . LEU A 1 72 ? -6.288 9.382 7.339 1.00 98.38 72 LEU A O 1
ATOM 575 N N . GLU A 1 73 ? -5.777 8.284 9.228 1.00 98.25 73 GLU A N 1
ATOM 576 C CA . GLU A 1 73 ? -4.358 8.100 8.893 1.00 98.25 73 GLU A CA 1
ATOM 577 C C . GLU A 1 73 ? -4.169 7.330 7.578 1.00 98.25 73 GLU A C 1
ATOM 579 O O . GLU A 1 73 ? -3.295 7.650 6.766 1.00 98.25 73 GLU A O 1
ATOM 584 N N . SER A 1 74 ? -5.018 6.328 7.341 1.00 98.19 74 SER A N 1
ATOM 585 C CA . SER A 1 74 ? -5.020 5.541 6.106 1.00 98.19 74 SER A CA 1
ATOM 586 C C . SER A 1 74 ? -5.388 6.399 4.890 1.00 98.19 74 SER A C 1
ATOM 588 O O . SER A 1 74 ? -4.707 6.333 3.861 1.00 98.19 74 SER A O 1
ATOM 590 N N . CYS A 1 75 ? -6.410 7.254 5.020 1.00 98.25 75 CYS A N 1
ATOM 591 C CA . CYS A 1 75 ? -6.794 8.226 3.994 1.00 98.25 75 CYS A CA 1
ATOM 592 C C . CYS A 1 75 ? -5.674 9.236 3.715 1.00 98.25 75 CYS A C 1
ATOM 594 O O . CYS A 1 75 ? -5.299 9.417 2.556 1.00 98.25 75 CYS A O 1
ATOM 596 N N . ASP A 1 76 ? -5.086 9.835 4.751 1.00 97.94 76 ASP A N 1
ATOM 597 C CA . ASP A 1 76 ? -3.997 10.808 4.608 1.00 97.94 76 ASP A CA 1
ATOM 598 C C . ASP A 1 76 ? -2.787 10.195 3.890 1.00 97.94 76 ASP A C 1
ATOM 600 O O . ASP A 1 76 ? -2.199 10.793 2.980 1.00 97.94 76 ASP A O 1
ATOM 604 N N . ALA A 1 77 ? -2.420 8.964 4.251 1.00 97.25 77 ALA A N 1
ATOM 605 C CA . ALA A 1 77 ? -1.345 8.233 3.595 1.00 97.25 77 ALA A CA 1
ATOM 606 C C . ALA A 1 77 ? -1.656 7.957 2.110 1.00 97.25 77 ALA A C 1
ATOM 608 O O . ALA A 1 77 ? -0.782 8.147 1.252 1.00 97.25 77 ALA A O 1
ATOM 609 N N . LEU A 1 78 ? -2.899 7.583 1.786 1.00 97.12 78 LEU A N 1
ATOM 610 C CA . LEU A 1 78 ? -3.342 7.381 0.406 1.00 97.12 78 LEU A CA 1
ATOM 611 C C . LEU A 1 78 ? -3.302 8.686 -0.404 1.00 97.12 78 LEU A C 1
ATOM 613 O O . LEU A 1 78 ? -2.800 8.702 -1.532 1.00 97.12 78 LEU A O 1
ATOM 617 N N . GLU A 1 79 ? -3.762 9.797 0.170 1.00 96.31 79 GLU A N 1
ATOM 618 C CA . GLU A 1 79 ? -3.699 11.115 -0.462 1.00 96.31 79 GLU A CA 1
ATOM 619 C C . GLU A 1 79 ? -2.260 11.562 -0.719 1.00 96.31 79 GLU A C 1
ATOM 621 O O . GLU A 1 79 ? -1.942 12.067 -1.803 1.00 96.31 79 GLU A O 1
ATOM 626 N N . ASN A 1 80 ? -1.369 11.335 0.248 1.00 96.06 80 ASN A N 1
ATOM 627 C CA . ASN A 1 80 ? 0.058 11.600 0.103 1.00 96.06 80 ASN A CA 1
ATOM 628 C C . ASN A 1 80 ? 0.658 10.777 -1.043 1.00 96.06 80 ASN A C 1
ATOM 630 O O . ASN A 1 80 ? 1.404 11.318 -1.868 1.00 96.06 80 ASN A O 1
ATOM 634 N N . ARG A 1 81 ? 0.287 9.496 -1.162 1.00 95.69 81 ARG A N 1
ATOM 635 C CA . ARG A 1 81 ? 0.734 8.645 -2.271 1.00 95.69 81 ARG A CA 1
ATOM 636 C C . ARG A 1 81 ? 0.191 9.125 -3.616 1.00 95.69 81 ARG A C 1
ATOM 638 O O . ARG A 1 81 ? 0.948 9.186 -4.585 1.00 95.69 81 ARG A O 1
ATOM 645 N N . ALA A 1 82 ? -1.078 9.521 -3.677 1.00 95.38 82 ALA A N 1
ATOM 646 C CA . ALA A 1 82 ? -1.673 10.089 -4.882 1.00 95.38 82 ALA A CA 1
ATOM 647 C C . ALA A 1 82 ? -0.987 11.404 -5.289 1.00 95.38 82 ALA A C 1
ATOM 649 O O . ALA A 1 82 ? -0.754 11.640 -6.473 1.00 95.38 82 ALA A O 1
ATOM 650 N N . ARG A 1 83 ? -0.624 12.259 -4.323 1.00 95.25 83 ARG A N 1
ATOM 651 C CA . ARG A 1 83 ? 0.148 13.485 -4.577 1.00 95.25 83 ARG A CA 1
ATOM 652 C C . ARG A 1 83 ? 1.528 13.168 -5.146 1.00 95.25 83 ARG A C 1
ATOM 654 O O . ARG A 1 83 ? 1.904 13.772 -6.140 1.00 95.25 83 ARG A O 1
ATOM 661 N N . TYR A 1 84 ? 2.231 12.189 -4.578 1.00 95.31 84 TYR A N 1
ATOM 662 C CA . TYR A 1 84 ? 3.522 11.738 -5.100 1.00 95.31 84 TYR A CA 1
ATOM 663 C C . TYR A 1 84 ? 3.429 11.268 -6.559 1.00 95.31 84 TYR A C 1
ATOM 665 O O . TYR A 1 84 ? 4.239 11.685 -7.381 1.00 95.31 84 TYR A O 1
ATOM 673 N N . ILE A 1 85 ? 2.420 10.456 -6.897 1.00 95.81 85 ILE A N 1
ATOM 674 C CA . ILE A 1 85 ? 2.188 10.006 -8.279 1.00 95.81 85 ILE A CA 1
ATOM 675 C C . ILE A 1 85 ? 1.946 11.213 -9.190 1.00 95.81 85 ILE A C 1
ATOM 677 O O . ILE A 1 85 ? 2.582 11.325 -10.232 1.00 95.81 85 ILE A O 1
ATOM 681 N N . ARG A 1 86 ? 1.093 12.162 -8.783 1.00 95.62 86 ARG A N 1
ATOM 682 C CA . ARG A 1 86 ? 0.865 13.386 -9.564 1.00 95.62 86 ARG A CA 1
ATOM 683 C C . ARG A 1 86 ? 2.161 14.149 -9.824 1.00 95.62 86 ARG A C 1
ATOM 685 O O . ARG A 1 86 ? 2.432 14.474 -10.971 1.00 95.62 86 ARG A O 1
ATOM 692 N N . THR A 1 87 ? 2.984 14.362 -8.797 1.00 96.00 87 THR A N 1
ATOM 693 C CA . THR A 1 87 ? 4.286 15.025 -8.944 1.00 96.00 87 THR A CA 1
ATOM 694 C C . THR A 1 87 ? 5.207 14.265 -9.898 1.00 96.00 87 THR A C 1
ATOM 696 O O . THR A 1 87 ? 5.821 14.882 -10.761 1.00 96.00 87 THR A O 1
ATOM 699 N N . LEU A 1 88 ? 5.281 12.936 -9.776 1.00 96.50 88 LEU A N 1
ATOM 700 C CA . LEU A 1 88 ? 6.140 12.094 -10.614 1.00 96.50 88 LEU A CA 1
ATOM 701 C C . LEU A 1 88 ? 5.770 12.178 -12.102 1.00 96.50 88 LEU A C 1
ATOM 703 O O . LEU A 1 88 ? 6.651 12.136 -12.955 1.00 96.50 88 LEU A O 1
ATOM 707 N N . PHE A 1 89 ? 4.478 12.310 -12.403 1.00 96.62 89 PHE A N 1
ATOM 708 C CA . PHE A 1 89 ? 3.956 12.370 -13.769 1.00 96.62 89 PHE A CA 1
ATOM 709 C C . PHE A 1 89 ? 3.614 13.794 -14.239 1.00 96.62 89 PHE A C 1
ATOM 711 O O . PHE A 1 89 ? 3.018 13.947 -15.301 1.00 96.62 89 PHE A O 1
ATOM 718 N N . GLY A 1 90 ? 3.959 14.834 -13.470 1.00 95.38 90 GLY A N 1
ATOM 719 C CA . GLY A 1 90 ? 3.640 16.225 -13.817 1.00 95.38 90 GLY A CA 1
ATOM 720 C C . GLY A 1 90 ? 2.137 16.508 -13.949 1.00 95.38 90 GLY A C 1
ATOM 721 O O . GLY A 1 90 ? 1.741 17.359 -14.738 1.00 95.38 90 GLY A O 1
ATOM 722 N N . LEU A 1 91 ? 1.291 15.779 -13.216 1.00 93.31 91 LEU A N 1
ATOM 723 C CA . LEU A 1 91 ? -0.163 15.919 -13.277 1.00 93.31 91 LEU A CA 1
ATOM 724 C C . LEU A 1 91 ? -0.632 17.049 -12.359 1.00 93.31 91 LEU A C 1
ATOM 726 O O . LEU A 1 91 ? -0.304 17.079 -11.169 1.00 93.31 91 LEU A O 1
ATOM 730 N N . GLU A 1 92 ? -1.469 17.939 -12.885 1.00 87.38 92 GLU A N 1
ATOM 731 C CA . GLU A 1 92 ? -2.105 18.979 -12.082 1.00 87.38 92 GLU A CA 1
ATOM 732 C C . GLU A 1 92 ? -3.093 18.380 -11.069 1.00 87.38 92 GLU A C 1
ATOM 734 O O . GLU A 1 92 ? -3.707 17.325 -11.278 1.00 87.38 92 GLU A O 1
ATOM 739 N N . LYS A 1 93 ? -3.260 19.056 -9.926 1.00 80.81 93 LYS A N 1
ATOM 740 C CA . LYS A 1 93 ? -4.332 18.703 -8.992 1.00 80.81 93 LYS A CA 1
ATOM 741 C C . LYS A 1 93 ? -5.656 19.076 -9.666 1.00 80.81 93 LYS A C 1
ATOM 743 O O . LYS A 1 93 ? -5.774 20.225 -10.084 1.00 80.81 93 LYS A O 1
ATOM 748 N N . PRO A 1 94 ? -6.653 18.174 -9.723 1.00 72.56 94 PRO A N 1
ATOM 749 C CA . PRO A 1 94 ? -7.984 18.548 -10.180 1.00 72.56 94 PRO A CA 1
ATOM 750 C C . PRO A 1 94 ? -8.465 19.735 -9.342 1.00 72.56 94 PRO A C 1
ATOM 752 O O . PRO A 1 94 ? -8.642 19.610 -8.125 1.00 72.56 94 PRO A O 1
ATOM 755 N N . THR A 1 95 ? -8.594 20.905 -9.960 1.00 70.81 95 THR A N 1
ATOM 756 C CA . THR A 1 95 ? -9.248 22.046 -9.328 1.00 70.81 95 THR A CA 1
ATOM 757 C C . THR A 1 95 ? -10.750 21.782 -9.370 1.00 70.81 95 THR A C 1
ATOM 759 O O . THR A 1 95 ? -11.243 21.044 -10.224 1.00 70.81 95 THR A O 1
ATOM 762 N N . GLN A 1 96 ? -11.510 22.342 -8.429 1.00 61.72 96 GLN A N 1
ATOM 763 C CA . GLN A 1 96 ? -12.959 22.100 -8.339 1.00 61.72 96 GLN A CA 1
ATOM 764 C C . GLN A 1 96 ? -13.709 22.445 -9.645 1.00 61.72 96 GLN A C 1
ATOM 766 O O . GLN A 1 96 ? -14.782 21.908 -9.895 1.00 61.72 96 GLN A O 1
ATOM 771 N N . GLN A 1 97 ? -13.122 23.265 -10.526 1.00 53.72 97 GLN A N 1
ATOM 772 C CA . GLN A 1 97 ? -13.664 23.570 -11.854 1.00 53.72 97 GLN A CA 1
ATOM 773 C C . GLN A 1 97 ? -13.568 22.406 -12.853 1.00 53.72 97 GLN A C 1
ATOM 775 O O . GLN A 1 97 ? -14.445 22.272 -13.702 1.00 53.72 97 GLN A O 1
ATOM 780 N N . THR A 1 98 ? -12.574 21.519 -12.747 1.00 54.34 98 THR A N 1
ATOM 781 C CA . THR A 1 98 ? -12.437 20.369 -13.663 1.00 54.34 98 THR A CA 1
ATOM 782 C C . THR A 1 98 ? -13.460 19.264 -13.374 1.00 54.34 98 THR A C 1
ATOM 784 O O . THR A 1 98 ? -13.700 18.414 -14.224 1.00 54.34 98 THR A O 1
ATOM 787 N N . GLN A 1 99 ? -14.106 19.277 -12.201 1.00 53.69 99 GLN A N 1
ATOM 788 C CA . GLN A 1 99 ? -15.160 18.314 -11.854 1.00 53.69 99 GLN A CA 1
ATOM 789 C C . GLN A 1 99 ? -16.528 18.666 -12.468 1.00 53.69 99 GLN A C 1
ATOM 791 O O . GLN A 1 99 ? -17.430 17.834 -12.441 1.00 53.69 99 GLN A O 1
ATOM 796 N N . HIS A 1 100 ? -16.685 19.862 -13.056 1.00 46.09 100 HIS A N 1
ATOM 797 C CA . HIS A 1 100 ? -17.967 20.356 -13.577 1.00 46.09 100 HIS A CA 1
ATOM 798 C C . HIS A 1 100 ? -18.055 20.426 -15.115 1.00 46.09 100 HIS A C 1
ATOM 800 O O . HIS A 1 100 ? -19.006 20.996 -15.649 1.00 46.09 100 HIS A O 1
ATOM 806 N N . VAL A 1 101 ? -17.092 19.840 -15.839 1.00 49.59 101 VAL A N 1
ATOM 807 C CA . VAL A 1 101 ? -17.055 19.841 -17.315 1.00 49.59 101 VAL A CA 1
ATOM 808 C C . VAL A 1 101 ? -16.990 18.414 -17.869 1.00 49.59 101 VAL A C 1
ATOM 810 O O . VAL A 1 101 ? -16.092 18.113 -18.631 1.00 49.59 101 VAL A O 1
ATOM 813 N N . VAL A 1 102 ? -17.921 17.527 -17.486 1.00 50.66 102 VAL A N 1
ATOM 814 C CA . VAL A 1 102 ? -18.485 16.473 -18.372 1.00 50.66 102 VAL A CA 1
ATOM 815 C C . VAL A 1 102 ? -19.886 16.057 -17.874 1.00 50.66 102 VAL A C 1
ATOM 817 O O . VAL A 1 102 ? -20.146 14.889 -17.632 1.00 50.66 102 VAL A O 1
ATOM 820 N N . ILE A 1 103 ? -20.816 17.000 -17.688 1.00 51.34 103 ILE A N 1
ATOM 821 C CA . ILE A 1 103 ? -22.264 16.711 -17.784 1.00 51.34 103 ILE A CA 1
ATOM 822 C C . ILE A 1 103 ? -22.939 17.946 -18.387 1.00 51.34 103 ILE A C 1
ATOM 824 O O . ILE A 1 103 ? -23.650 18.678 -17.712 1.00 51.34 103 ILE A O 1
ATOM 828 N N . ASN A 1 104 ? -22.647 18.250 -19.650 1.00 47.59 104 ASN A N 1
ATOM 829 C CA . ASN A 1 104 ? -23.543 19.072 -20.461 1.00 47.59 104 ASN A CA 1
ATOM 830 C C . ASN A 1 104 ? -23.182 18.923 -21.937 1.00 47.59 104 ASN A C 1
ATOM 832 O O . ASN A 1 104 ? -22.273 19.577 -22.438 1.00 47.59 104 ASN A O 1
ATOM 836 N N . ASN A 1 105 ? -23.848 17.977 -22.599 1.00 49.53 105 ASN A N 1
ATOM 837 C CA . ASN A 1 105 ? -24.596 18.220 -23.834 1.00 49.53 105 ASN A CA 1
ATOM 838 C C . ASN A 1 105 ? -25.160 16.892 -24.341 1.00 49.53 105 ASN A C 1
ATOM 840 O O . ASN A 1 105 ? -24.507 16.127 -25.044 1.00 49.53 105 ASN A O 1
ATOM 844 N N . GLY A 1 106 ? -26.398 16.639 -23.927 1.00 41.28 106 GLY A N 1
ATOM 845 C CA . GLY A 1 106 ? -27.209 15.493 -24.316 1.00 41.28 106 GLY A CA 1
ATOM 846 C C . GLY A 1 106 ? -28.573 15.513 -23.630 1.00 41.28 106 GLY A C 1
ATOM 847 O O . GLY A 1 106 ? -29.072 14.468 -23.233 1.00 41.28 106 GLY A O 1
ATOM 848 N N . GLN A 1 107 ? -29.163 16.702 -23.434 1.00 42.69 107 GLN A N 1
ATOM 849 C CA . GLN A 1 107 ? -30.589 16.826 -23.132 1.00 42.69 107 GLN A CA 1
ATOM 850 C C . GLN A 1 107 ? -31.376 16.315 -24.346 1.00 42.69 107 GLN A C 1
ATOM 852 O O . GLN A 1 107 ? -31.670 17.070 -25.266 1.00 42.69 107 GLN A O 1
ATOM 857 N N . LEU A 1 108 ? -31.747 15.037 -24.340 1.00 45.09 108 LEU A N 1
ATOM 858 C CA . LEU A 1 108 ? -32.993 14.608 -24.965 1.00 45.09 108 LEU A CA 1
ATOM 859 C C . LEU A 1 108 ? -34.084 14.793 -23.913 1.00 45.09 108 LEU A C 1
ATOM 861 O O . LEU A 1 108 ? -34.419 13.889 -23.151 1.00 45.09 108 LEU A O 1
ATOM 865 N N . SER A 1 109 ? -34.609 16.015 -23.836 1.00 46.97 109 SER A N 1
ATOM 866 C CA . SER A 1 109 ? -35.918 16.240 -23.243 1.00 46.97 109 SER A CA 1
ATOM 867 C C . SER A 1 109 ? -36.935 15.506 -24.112 1.00 46.97 109 SER A C 1
ATOM 869 O O . SER A 1 109 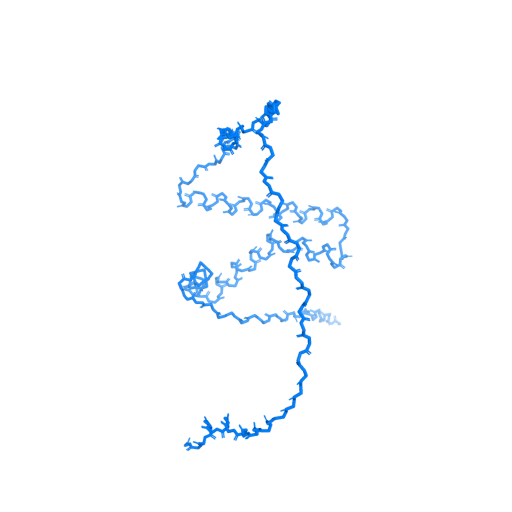? -37.223 15.939 -25.229 1.00 46.97 109 SER A O 1
ATOM 871 N N . ALA A 1 110 ? -37.477 14.399 -23.614 1.00 47.16 110 ALA A N 1
ATOM 872 C CA . ALA A 1 110 ? -38.691 13.815 -24.159 1.00 47.16 110 ALA A CA 1
ATOM 873 C C . ALA A 1 110 ? -39.859 14.771 -23.861 1.00 47.16 110 ALA A C 1
ATOM 875 O O . ALA A 1 110 ? -40.576 14.620 -22.875 1.00 47.16 110 ALA A O 1
ATOM 876 N N . GLN A 1 111 ? -40.026 15.802 -24.691 1.00 45.69 111 GLN A N 1
ATOM 877 C CA . GLN A 1 111 ? -41.330 16.428 -24.851 1.00 45.69 111 GLN A CA 1
ATOM 878 C C . GLN A 1 111 ? -42.160 15.481 -25.712 1.00 45.69 111 GLN A C 1
ATOM 880 O O . GLN A 1 111 ? -41.864 15.276 -26.887 1.00 45.69 111 GLN A O 1
ATOM 885 N N . ALA A 1 112 ? -43.175 14.873 -25.101 1.00 50.38 112 ALA A N 1
ATOM 886 C CA . ALA A 1 112 ? -44.193 14.117 -25.808 1.00 50.38 112 ALA A CA 1
ATOM 887 C C . ALA A 1 112 ? -44.903 15.055 -26.796 1.00 50.38 112 ALA A C 1
ATOM 889 O O . ALA A 1 112 ? -45.735 15.874 -26.409 1.00 50.38 112 ALA A O 1
ATOM 890 N N . GLN A 1 113 ? -44.543 14.960 -28.074 1.00 54.97 113 GLN A N 1
ATOM 891 C CA . GLN A 1 113 ? -45.385 15.466 -29.148 1.00 54.97 113 GLN A CA 1
ATOM 892 C C . GLN A 1 113 ? -46.594 14.526 -29.270 1.00 54.97 113 GLN A C 1
ATOM 894 O O . GLN A 1 113 ? -46.408 13.306 -29.240 1.00 54.97 113 GLN A O 1
ATOM 899 N N . PRO A 1 114 ? -47.829 15.043 -29.388 1.00 48.38 114 PRO A N 1
ATOM 900 C CA . PRO A 1 114 ? -48.976 14.199 -29.683 1.00 48.38 114 PRO A CA 1
ATOM 901 C C . PRO A 1 114 ? -48.789 13.608 -31.087 1.00 48.38 114 PRO A C 1
ATOM 903 O O . PRO A 1 114 ? -48.775 14.332 -32.080 1.00 48.38 114 PRO A O 1
ATOM 906 N N . LEU A 1 115 ? -48.593 12.289 -31.150 1.00 44.56 115 LEU A N 1
ATOM 907 C CA . LEU A 1 115 ? -48.555 11.510 -32.385 1.00 44.56 115 LEU A CA 1
ATOM 908 C C . LEU A 1 115 ? -49.890 11.675 -33.121 1.00 44.56 115 LEU A C 1
ATOM 910 O O . LEU A 1 115 ? -50.916 11.161 -32.677 1.00 44.56 115 LEU A O 1
ATOM 914 N N . SER A 1 116 ? -49.876 12.371 -34.258 1.00 51.81 116 SER A N 1
ATOM 915 C CA . SER A 1 116 ? -50.907 12.185 -35.277 1.00 51.81 116 SER A CA 1
ATOM 916 C C . SER A 1 116 ? -50.862 10.728 -35.732 1.00 51.81 116 SER A C 1
ATOM 918 O O . SER A 1 116 ? -49.816 10.235 -36.152 1.00 51.81 116 SER A O 1
ATOM 920 N N . ALA A 1 117 ? -51.995 10.048 -35.592 1.00 57.28 117 ALA A N 1
ATOM 921 C CA . ALA A 1 117 ? -52.186 8.652 -35.947 1.00 57.28 117 ALA A CA 1
ATOM 922 C C . ALA A 1 117 ? -51.896 8.393 -37.439 1.00 57.28 117 ALA A C 1
ATOM 924 O O . ALA A 1 117 ? -52.474 9.080 -38.286 1.00 57.28 117 ALA A O 1
ATOM 925 N N . PRO A 1 118 ? -51.069 7.391 -37.782 1.00 48.75 118 PRO A N 1
ATOM 926 C CA . PRO A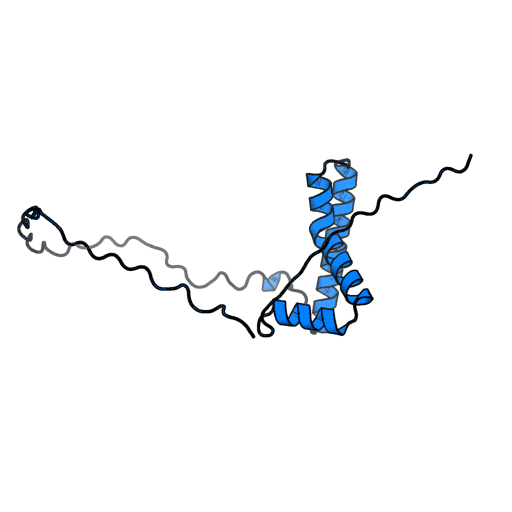 1 118 ? -51.137 6.724 -39.072 1.00 48.75 118 PRO A CA 1
ATOM 927 C C . PRO A 1 118 ? -52.266 5.676 -39.064 1.00 48.75 118 PRO A C 1
ATOM 929 O O . PRO A 1 118 ? -52.527 5.037 -38.044 1.00 48.75 118 PRO A O 1
ATOM 932 N N . GLU A 1 119 ? -52.944 5.551 -40.205 1.00 59.38 119 GLU A N 1
ATOM 933 C CA . GLU A 1 119 ? -54.011 4.591 -40.531 1.00 59.38 119 GLU A CA 1
ATOM 934 C C . GLU A 1 119 ? -53.692 3.122 -40.173 1.00 59.38 119 GLU A C 1
ATOM 936 O O . GLU A 1 119 ? -52.522 2.743 -40.107 1.00 59.38 119 GLU A O 1
ATOM 941 N N . PRO A 1 120 ? -54.723 2.274 -39.972 1.00 54.59 120 PRO A N 1
ATOM 942 C CA . PRO A 1 120 ? -54.550 0.895 -39.536 1.00 54.59 120 PRO A CA 1
ATOM 943 C C . PRO A 1 120 ? -54.073 0.001 -40.691 1.00 54.59 120 PRO A C 1
ATOM 945 O O . PRO A 1 120 ? -54.761 -0.151 -41.700 1.00 54.59 120 PRO A O 1
ATOM 948 N N . GLU A 1 121 ? -52.908 -0.627 -40.522 1.00 65.25 121 GLU A N 1
ATOM 949 C CA . GLU A 1 121 ? -52.461 -1.742 -41.365 1.00 65.25 121 GLU A CA 1
ATOM 950 C C . GLU A 1 121 ? -53.224 -3.041 -41.017 1.00 65.25 121 GLU A C 1
ATOM 952 O O . GLU A 1 121 ? -53.619 -3.235 -39.863 1.00 65.25 121 GLU A O 1
ATOM 957 N N . PRO A 1 122 ? -53.475 -3.924 -42.005 1.00 58.16 122 PRO A N 1
ATOM 958 C CA . PRO A 1 122 ? -54.376 -5.068 -41.871 1.00 58.16 122 PRO A CA 1
ATOM 959 C C . PRO A 1 122 ? -53.804 -6.175 -40.972 1.00 58.16 122 PRO A C 1
ATOM 961 O O . PRO A 1 122 ? -52.623 -6.513 -41.051 1.00 58.16 122 PRO A O 1
ATOM 964 N N . GLU A 1 123 ? -54.671 -6.766 -40.144 1.00 61.00 123 GLU A N 1
ATOM 965 C CA . GLU A 1 123 ? -54.363 -7.896 -39.258 1.00 61.00 123 GLU A CA 1
ATOM 966 C C . GLU A 1 123 ? -53.838 -9.123 -40.034 1.00 61.00 123 GLU A C 1
ATOM 968 O O . GLU A 1 123 ? -54.483 -9.555 -40.995 1.00 61.00 123 GLU A O 1
ATOM 973 N N . PRO A 1 124 ? -52.724 -9.749 -39.606 1.00 59.12 124 PRO A N 1
ATOM 974 C CA . PRO A 1 124 ? -52.340 -11.071 -40.082 1.00 59.12 124 PRO A CA 1
ATOM 975 C C . PRO A 1 124 ? -53.098 -12.180 -39.326 1.00 59.12 124 PRO A C 1
ATOM 977 O O . PRO A 1 124 ? -53.210 -12.161 -38.099 1.00 59.12 124 PRO A O 1
ATOM 980 N N . GLU A 1 125 ? -53.610 -13.151 -40.089 1.00 64.38 125 GLU A N 1
ATOM 981 C CA . GLU A 1 125 ? -54.325 -14.350 -39.632 1.00 64.38 125 GLU A CA 1
ATOM 982 C C . GLU A 1 125 ? -53.536 -15.189 -38.599 1.00 64.38 125 GLU A C 1
ATOM 984 O O . GLU A 1 125 ? -52.306 -15.258 -38.651 1.00 64.38 125 GLU A O 1
ATOM 989 N N . PRO A 1 126 ? -54.226 -15.892 -37.678 1.00 59.53 126 PRO A N 1
ATOM 990 C CA . PRO A 1 126 ? -53.582 -16.698 -36.645 1.00 59.53 126 PRO A CA 1
ATOM 991 C C . PRO A 1 126 ? -52.936 -17.974 -37.213 1.00 59.53 126 PRO A C 1
ATOM 993 O O . PRO A 1 126 ? -53.623 -18.900 -37.652 1.00 59.53 126 PRO A O 1
ATOM 996 N N . GLU A 1 127 ? -51.605 -18.064 -37.131 1.00 58.38 127 GLU A N 1
ATOM 997 C CA . GLU A 1 127 ? -50.857 -19.297 -37.401 1.00 58.38 127 GLU A CA 1
ATOM 998 C C . GLU A 1 127 ? -51.114 -20.366 -36.317 1.00 58.38 127 GLU A C 1
ATOM 1000 O O . GLU A 1 127 ? -51.106 -20.112 -35.110 1.00 58.38 127 GLU A O 1
ATOM 1005 N N . GLN A 1 128 ? -51.376 -21.591 -36.776 1.00 65.69 128 GLN A N 1
ATOM 1006 C CA . GLN A 1 128 ? -51.784 -22.754 -35.984 1.00 65.69 128 GLN A CA 1
ATOM 1007 C C . GLN A 1 128 ? -50.683 -23.280 -35.034 1.00 65.69 128 GLN A C 1
ATOM 1009 O O . GLN A 1 128 ? -49.495 -23.186 -35.343 1.00 65.69 128 GLN A O 1
ATOM 1014 N N . PRO A 1 129 ? -51.050 -23.933 -33.910 1.00 60.44 129 PRO A N 1
ATOM 1015 C CA . PRO A 1 129 ? -50.083 -24.505 -32.975 1.00 60.44 129 PRO A CA 1
ATOM 1016 C C . PRO A 1 129 ? -49.334 -25.725 -33.554 1.00 60.44 129 PRO A C 1
ATOM 1018 O O . PRO A 1 129 ? -49.909 -26.513 -34.313 1.00 60.44 129 PRO A O 1
ATOM 1021 N N . PRO A 1 130 ? -48.066 -25.947 -33.153 1.00 54.66 130 PRO A N 1
ATOM 1022 C CA . PRO A 1 130 ? -47.225 -26.991 -33.722 1.00 54.66 130 PRO A CA 1
ATOM 1023 C C . PRO A 1 130 ? -47.692 -28.400 -33.330 1.00 54.66 130 PRO A C 1
ATOM 1025 O O . PRO A 1 130 ? -47.905 -28.721 -32.156 1.00 54.66 130 PRO A O 1
ATOM 1028 N N . LYS A 1 131 ? -47.796 -29.270 -34.342 1.00 49.75 131 LYS A N 1
ATOM 1029 C CA . LYS A 1 131 ? -48.014 -30.713 -34.191 1.00 49.75 131 LYS A CA 1
ATOM 1030 C C . LYS A 1 131 ? -46.821 -31.346 -33.472 1.00 49.75 131 LYS A C 1
ATOM 1032 O O . LYS A 1 131 ? -45.688 -31.278 -33.936 1.00 49.75 131 LYS A O 1
ATOM 1037 N N . ARG A 1 132 ? -47.101 -32.005 -32.346 1.00 53.22 132 ARG A N 1
ATOM 1038 C CA . ARG A 1 132 ? -46.174 -32.926 -31.681 1.00 53.22 132 ARG A CA 1
ATOM 1039 C C . ARG A 1 132 ? -45.948 -34.139 -32.578 1.00 53.22 132 ARG A C 1
ATOM 1041 O O . ARG A 1 132 ? -46.859 -34.951 -32.726 1.00 53.22 132 ARG A O 1
ATOM 1048 N N . GLU A 1 133 ? -44.735 -34.299 -33.089 1.00 54.69 133 GLU A N 1
ATOM 1049 C CA . GLU A 1 133 ? -44.262 -35.585 -33.590 1.00 54.69 133 GLU A CA 1
ATOM 1050 C C . GLU A 1 133 ? -43.336 -36.230 -32.564 1.00 54.69 133 GLU A C 1
ATOM 1052 O O . GLU A 1 133 ? -42.305 -35.711 -32.142 1.00 54.69 133 GLU A O 1
ATOM 1057 N N . SER A 1 134 ? -43.805 -37.371 -32.093 1.00 52.84 134 SER A N 1
ATOM 1058 C CA . SER A 1 134 ? -43.129 -38.273 -31.189 1.00 52.84 134 SER A CA 1
ATOM 1059 C C . SER A 1 134 ? -42.126 -39.154 -31.938 1.00 52.84 134 SER A C 1
ATOM 1061 O O . SER A 1 134 ? -42.408 -39.566 -33.059 1.00 52.84 134 SER A O 1
ATOM 1063 N N . ARG A 1 135 ? -41.144 -39.661 -31.177 1.00 40.09 135 ARG A N 1
ATOM 1064 C CA . ARG A 1 135 ? -40.780 -41.095 -31.125 1.00 40.09 135 ARG A CA 1
ATOM 1065 C C . ARG A 1 135 ? -39.459 -41.521 -31.821 1.00 40.09 135 ARG A C 1
ATOM 1067 O O . ARG A 1 135 ? -39.444 -41.876 -32.985 1.00 40.09 135 ARG A O 1
ATOM 1074 N N . ILE A 1 136 ? -38.449 -41.728 -30.956 1.00 45.72 136 ILE A N 1
ATOM 1075 C CA . ILE A 1 136 ? -37.642 -42.966 -30.764 1.00 45.72 136 ILE A CA 1
ATOM 1076 C C . ILE A 1 136 ? -36.292 -43.178 -31.501 1.00 45.72 136 ILE A C 1
ATOM 1078 O O . ILE A 1 136 ? -36.236 -43.374 -32.703 1.00 45.72 136 ILE A O 1
ATOM 1082 N N . LYS A 1 137 ? -35.276 -43.360 -30.628 1.00 45.59 137 LYS A N 1
ATOM 1083 C CA . LYS A 1 137 ? -34.100 -44.274 -30.582 1.00 45.59 137 LYS A CA 1
ATOM 1084 C C . LYS A 1 137 ? -32.969 -44.216 -31.623 1.00 45.59 137 LYS A C 1
ATOM 1086 O O . LYS A 1 137 ? -33.148 -44.512 -32.793 1.00 45.59 137 LYS A O 1
ATOM 1091 N N . GLY A 1 138 ? -31.764 -44.137 -31.051 1.00 44.47 138 GLY A N 1
ATOM 1092 C CA . GLY A 1 138 ? -30.494 -44.723 -31.510 1.00 44.47 138 GLY A CA 1
ATOM 1093 C C . GLY A 1 138 ? -29.367 -44.136 -30.650 1.00 44.47 138 GLY A C 1
ATOM 1094 O O . GLY A 1 138 ? -29.070 -42.961 -30.791 1.00 44.47 138 GLY A O 1
ATOM 1095 N N . VAL A 1 139 ? -28.985 -44.734 -29.515 1.00 47.72 139 VAL A N 1
ATOM 1096 C CA . VAL A 1 139 ? -27.910 -45.741 -29.347 1.00 47.72 139 VAL A CA 1
ATOM 1097 C C . VAL A 1 139 ? -26.645 -45.401 -30.144 1.00 47.72 139 VAL A C 1
ATOM 1099 O O . VAL A 1 139 ? -26.619 -45.563 -31.358 1.00 47.72 139 VAL A O 1
ATOM 1102 N N . GLY A 1 140 ? -25.603 -44.989 -29.418 1.00 43.44 140 GLY A N 1
ATOM 1103 C CA . GLY A 1 140 ? -24.235 -44.789 -29.896 1.00 43.44 140 GLY A CA 1
ATOM 1104 C C . GLY A 1 140 ? -23.322 -44.378 -28.736 1.00 43.44 140 GLY A C 1
ATOM 1105 O O . GLY A 1 140 ? -23.146 -43.195 -28.475 1.00 43.44 140 GLY A O 1
ATOM 1106 N N . THR A 1 141 ? -22.832 -45.365 -27.986 1.00 48.09 141 THR A N 1
ATOM 1107 C CA . THR A 1 141 ? -21.716 -45.277 -27.022 1.00 48.09 141 THR A CA 1
ATOM 1108 C C . THR A 1 141 ? -20.375 -45.224 -27.757 1.00 48.09 141 THR A C 1
ATOM 1110 O O . THR A 1 141 ? -20.329 -45.774 -28.847 1.00 48.09 141 THR A O 1
ATOM 1113 N N . TYR A 1 142 ? -19.337 -44.622 -27.159 1.00 48.88 142 TYR A N 1
ATOM 1114 C CA . TYR A 1 142 ? -17.873 -44.879 -27.261 1.00 48.88 142 TYR A CA 1
ATOM 1115 C C . TYR A 1 142 ? -17.197 -43.611 -26.689 1.00 48.88 142 TYR A C 1
ATOM 1117 O O . TYR A 1 142 ? -17.247 -42.552 -27.302 1.00 48.88 142 TYR A O 1
ATOM 1125 N N . GLU A 1 143 ? -16.849 -43.538 -25.400 1.00 51.69 143 GLU A N 1
ATOM 1126 C CA . GLU A 1 143 ? -15.579 -44.045 -24.844 1.00 51.69 143 GLU A CA 1
ATOM 1127 C C . GLU A 1 143 ? -14.433 -44.009 -25.859 1.00 51.69 143 GLU A C 1
ATOM 1129 O O . GLU A 1 143 ? -14.283 -44.953 -26.617 1.00 51.69 143 GLU A O 1
ATOM 1134 N N . GLU A 1 144 ? -13.673 -42.907 -25.882 1.00 53.09 144 GLU A N 1
ATOM 1135 C CA . GLU A 1 144 ? -12.230 -42.859 -26.190 1.00 53.09 144 GLU A CA 1
ATOM 1136 C C . GLU A 1 144 ? -11.742 -41.399 -26.183 1.00 53.09 144 GLU A C 1
ATOM 1138 O O . GLU A 1 144 ? -11.751 -40.696 -27.191 1.00 53.09 144 GLU A O 1
ATOM 1143 N N . ALA A 1 145 ? -11.322 -40.915 -25.015 1.00 46.72 145 ALA A N 1
ATOM 1144 C CA . ALA A 1 145 ? -10.430 -39.758 -24.912 1.00 46.72 145 ALA A CA 1
ATOM 1145 C C . ALA A 1 145 ? -9.568 -39.850 -23.640 1.00 46.72 145 ALA A C 1
ATOM 1147 O O . ALA A 1 145 ? -9.376 -38.870 -22.930 1.00 46.72 145 ALA A O 1
ATOM 1148 N N . GLU A 1 146 ? -9.039 -41.041 -23.354 1.00 54.25 146 GLU A N 1
ATOM 1149 C CA . GLU A 1 146 ? -7.934 -41.236 -22.412 1.00 54.25 146 GLU A CA 1
ATOM 1150 C C . GLU A 1 146 ? -6.804 -41.965 -23.141 1.00 54.25 146 GLU A C 1
ATOM 1152 O O . GLU A 1 146 ? -6.765 -43.187 -23.216 1.00 54.25 146 GLU A O 1
ATOM 1157 N N . SER A 1 147 ? -5.901 -41.197 -23.748 1.00 57.38 147 SER A N 1
ATOM 1158 C CA . SER A 1 147 ? -4.586 -41.661 -24.211 1.00 57.38 147 SER A CA 1
ATOM 1159 C C . SER A 1 147 ? -3.700 -40.446 -24.480 1.00 57.38 147 SER A C 1
ATOM 1161 O O . SER A 1 147 ? -3.447 -40.084 -25.624 1.00 57.38 147 SER A O 1
ATOM 1163 N N . LEU A 1 148 ? -3.260 -39.762 -23.418 1.00 55.59 148 LEU A N 1
ATOM 1164 C CA . LEU A 1 148 ? -2.173 -38.779 -23.532 1.00 55.59 148 LEU A CA 1
ATOM 1165 C C . LEU A 1 148 ? -1.284 -38.682 -22.281 1.00 55.59 148 LEU A C 1
ATOM 1167 O O . LEU A 1 148 ? -0.674 -37.647 -22.035 1.00 55.59 148 LEU A O 1
ATOM 1171 N N . PHE A 1 149 ? -1.192 -39.758 -21.500 1.00 52.94 149 PHE A N 1
ATOM 1172 C CA . PHE A 1 149 ? -0.128 -39.932 -20.512 1.00 52.94 149 PHE A CA 1
ATOM 1173 C C . PHE A 1 149 ? 0.343 -41.384 -20.556 1.00 52.94 149 PHE A C 1
ATOM 1175 O O . PHE A 1 149 ? -0.287 -42.271 -19.990 1.00 52.94 149 PHE A O 1
ATOM 1182 N N . GLY A 1 150 ? 1.432 -41.603 -21.289 1.00 48.38 150 GLY A N 1
ATOM 1183 C CA . GLY A 1 150 ? 2.178 -42.851 -21.335 1.00 48.38 150 GLY A CA 1
ATOM 1184 C C . GLY A 1 150 ? 3.665 -42.527 -21.421 1.00 48.38 150 GLY A C 1
ATOM 1185 O O . GLY A 1 150 ? 4.112 -41.978 -22.423 1.00 48.38 150 GLY A O 1
ATOM 1186 N N . ASP A 1 151 ? 4.346 -42.796 -20.311 1.00 47.06 151 ASP A N 1
ATOM 1187 C CA . ASP A 1 151 ? 5.752 -43.162 -20.116 1.00 47.06 151 ASP A CA 1
ATOM 1188 C C . ASP A 1 151 ? 6.818 -42.689 -21.120 1.00 47.06 151 ASP A C 1
ATOM 1190 O O . ASP A 1 151 ? 6.946 -43.217 -22.226 1.00 47.06 151 ASP A O 1
ATOM 1194 N N . MET A 1 152 ? 7.698 -41.809 -20.626 1.00 46.81 152 MET A N 1
ATOM 1195 C CA . MET A 1 152 ? 9.155 -41.882 -20.817 1.00 46.81 152 MET A CA 1
ATOM 1196 C C . MET A 1 152 ? 9.873 -41.393 -19.561 1.00 46.81 152 MET A C 1
ATOM 1198 O O . MET A 1 152 ? 9.455 -40.346 -19.015 1.00 46.81 152 MET A O 1
#

Secondary structure (DSSP, 8-state):
-------PPPP--------TTSHHHHHHHHHHHT-HHHHHHHHHHHHHHHTHHHHHHHHT-S-HHHHHHHHHHHHHHHHHHHHHHHHHTTPPP--TTGGGSSS-S----------PPPPPPPPPP-PPPPP----------------S----

Sequence (152 aa):
MSDNNDKEHIDFRLRLRLLANTHEGVVLSYLSSQGSRASKDLILQFLRMCVLPLAHKQKGDLSDEELKIIALESCDALENRARYIRTLFGLEKPTQQTQHVVINNGQLSAQAQPLSAPEPEPEPEPEQPPKRESRIKGVGTYEEAESLFGDM

Foldseek 3Di:
DDPPPPPDDDDDDDDDDDDCPDPVNVVVVVLVVVPDPVSVVVVVLLCQLPPVLVVCVVVVPDDPVVSVVSNVVSPVSVVVVVVVVCVVVVHDDDDPVNVPPDDDDDPPPPPDDPDDDDDDDDDDDDDDDDDDDDDDDDDDDDDDDPDDDDDD

pLDDT: mean 76.85, std 21.69, range [40.09, 98.44]

Organism: NCBI:txid1173022